Protein AF-F7T2Y5-F1 (afdb_monomer_lite)

Sequence (71 aa):
MTEPSTDNLIFRFWQLTGSQMRDIALELGLMTKDDLQVPPHERYRNALNVAKQKGLLVELAKHVEKLERKA

pLDDT: mean 90.13, std 8.72, range [44.62, 96.06]

Radius of gyration: 11.41 Å; chains: 1; bounding box: 28×27×33 Å

Foldseek 3Di:
DDQQDLPCLVVLLVVDDLVLNVVLLVVVVLDDPVLVVPDSVVSSVSSVVSCVVVVVSSVSSVSSVVVVVVD

InterPro domains:
  IPR045533 GTPase-associated adaptor domain [PF19976] (6-66)

Secondary structure (DSSP, 8-state):
-PPPP-TTHHHHHHTS-HHHHHHHHHHTTSS-SGGGGS-HHHHHHHHHHHHHHTT-HHHHHHHHHHHHTT-

Structure (mmCIF, N/CA/C/O backbone):
data_AF-F7T2Y5-F1
#
_entry.id   AF-F7T2Y5-F1
#
loop_
_atom_site.group_PDB
_atom_site.id
_atom_site.type_symbol
_atom_site.label_atom_id
_atom_site.label_alt_id
_atom_site.label_comp_id
_atom_site.label_asym_id
_atom_site.label_entity_id
_atom_site.label_seq_id
_atom_site.pdbx_PDB_ins_code
_atom_site.Cartn_x
_atom_site.Cartn_y
_atom_site.Cartn_z
_atom_site.occupancy
_atom_site.B_iso_or_equiv
_atom_site.auth_seq_id
_atom_site.auth_comp_id
_atom_site.auth_asym_id
_atom_site.auth_atom_id
_atom_site.pdbx_PDB_model_num
ATOM 1 N N . MET A 1 1 ? -1.230 10.981 18.641 1.00 44.62 1 MET A N 1
ATOM 2 C CA . MET A 1 1 ? -0.918 10.188 17.435 1.00 44.62 1 MET A CA 1
ATOM 3 C C . MET A 1 1 ? -1.419 10.984 16.255 1.00 44.62 1 MET A C 1
ATOM 5 O O . MET A 1 1 ? -2.607 11.260 16.210 1.00 44.62 1 MET A O 1
ATOM 9 N N . THR A 1 2 ? -0.522 11.431 15.385 1.00 62.72 2 THR A N 1
ATOM 10 C CA . THR A 1 2 ? -0.891 12.060 14.113 1.00 62.72 2 THR A CA 1
ATOM 11 C C . THR A 1 2 ? -1.452 10.968 13.205 1.00 62.72 2 THR A C 1
ATOM 13 O O . THR A 1 2 ? -0.889 9.871 13.175 1.00 62.72 2 THR A O 1
ATOM 16 N N . GLU A 1 3 ? -2.576 11.214 12.536 1.0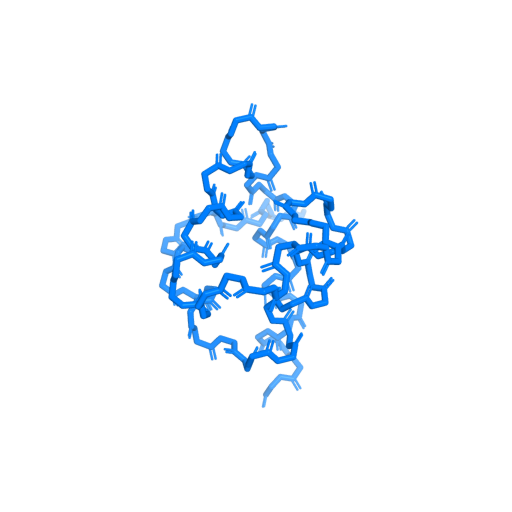0 70.88 3 GLU A N 1
ATOM 17 C CA . GLU A 1 3 ? -3.111 10.263 11.557 1.00 70.88 3 GLU A CA 1
ATOM 18 C C . GLU A 1 3 ? -2.093 10.040 10.421 1.00 70.88 3 GLU A C 1
ATOM 20 O O . GLU A 1 3 ? -1.379 10.985 10.067 1.00 70.88 3 GLU A O 1
ATOM 25 N N . PRO A 1 4 ? -1.988 8.815 9.866 1.00 78.25 4 PRO A N 1
ATOM 26 C CA . PRO A 1 4 ? -1.120 8.544 8.724 1.00 78.25 4 PRO A CA 1
ATOM 27 C C . PRO A 1 4 ? -1.485 9.463 7.560 1.00 78.25 4 PRO A C 1
ATOM 29 O O . PRO A 1 4 ? -2.653 9.530 7.167 1.00 78.25 4 PRO A O 1
ATOM 32 N N . SER A 1 5 ? -0.500 10.159 6.994 1.00 83.94 5 SER A N 1
ATOM 33 C CA . SER A 1 5 ? -0.781 11.091 5.903 1.00 83.94 5 SER A CA 1
ATOM 34 C C . SER A 1 5 ? -1.079 10.316 4.623 1.00 83.94 5 SER A C 1
ATOM 36 O O . SER A 1 5 ? -0.253 9.536 4.137 1.00 83.94 5 SER A O 1
ATOM 38 N N . THR A 1 6 ? -2.258 10.562 4.049 1.00 88.44 6 THR A N 1
ATOM 39 C CA . THR A 1 6 ? -2.627 10.085 2.710 1.00 88.44 6 THR A CA 1
ATOM 40 C C . THR A 1 6 ? -2.075 10.976 1.594 1.00 88.44 6 THR A C 1
ATOM 42 O O . THR A 1 6 ? -2.280 10.679 0.413 1.00 88.44 6 THR A O 1
ATOM 45 N N . ASP A 1 7 ? -1.369 12.057 1.934 1.00 88.88 7 ASP A N 1
ATOM 46 C CA . ASP A 1 7 ? -0.769 12.950 0.949 1.00 88.88 7 ASP A CA 1
ATOM 47 C C . ASP A 1 7 ? 0.338 12.226 0.192 1.00 88.88 7 ASP A C 1
ATOM 49 O O . ASP A 1 7 ? 1.157 11.497 0.764 1.00 88.88 7 ASP A O 1
ATOM 53 N N . ASN A 1 8 ? 0.350 12.413 -1.130 1.00 91.44 8 ASN A N 1
ATOM 54 C CA . ASN A 1 8 ? 1.285 11.754 -2.041 1.00 91.44 8 ASN A CA 1
ATOM 55 C C . ASN A 1 8 ? 1.330 10.220 -1.886 1.00 91.44 8 ASN A C 1
ATOM 57 O O . ASN A 1 8 ? 2.297 9.592 -2.318 1.00 91.44 8 ASN A O 1
ATOM 61 N N . LEU A 1 9 ? 0.287 9.600 -1.315 1.00 92.69 9 LEU A N 1
ATOM 62 C CA . LEU A 1 9 ? 0.261 8.168 -1.008 1.00 92.69 9 LEU A CA 1
ATOM 63 C C . LEU A 1 9 ? 0.532 7.307 -2.240 1.00 92.69 9 LEU A C 1
ATOM 65 O O . LEU A 1 9 ? 1.268 6.334 -2.154 1.00 92.69 9 LEU A O 1
ATOM 69 N N . ILE A 1 10 ? -0.019 7.691 -3.394 1.00 91.69 10 ILE A N 1
ATOM 70 C CA . ILE A 1 1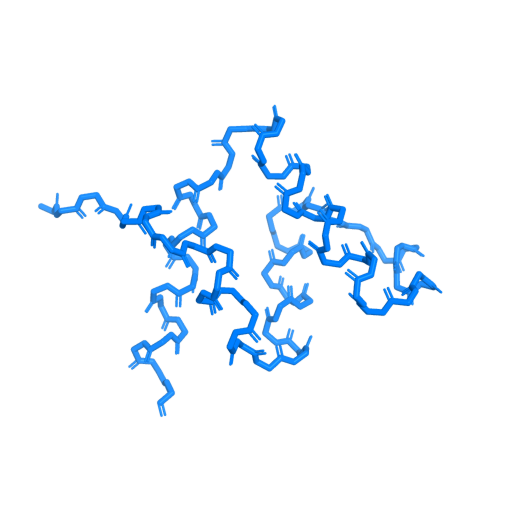0 ? 0.225 6.994 -4.660 1.00 91.69 10 ILE A CA 1
ATOM 71 C C . ILE A 1 10 ? 1.724 6.999 -4.970 1.00 91.69 10 ILE A C 1
ATOM 73 O O . ILE A 1 10 ? 2.308 5.938 -5.154 1.00 91.69 10 ILE A O 1
ATOM 77 N N . PHE A 1 11 ? 2.358 8.174 -4.983 1.00 92.56 11 PHE A N 1
ATOM 78 C CA . PHE A 1 11 ? 3.787 8.310 -5.270 1.00 92.56 11 PHE A CA 1
ATOM 79 C C . PHE A 1 11 ? 4.643 7.493 -4.296 1.00 92.56 11 PHE A C 1
ATOM 81 O O . PHE A 1 11 ? 5.500 6.730 -4.731 1.00 92.56 11 PHE A O 1
ATOM 88 N N . ARG A 1 12 ? 4.360 7.600 -2.995 1.00 94.19 12 ARG A N 1
ATOM 89 C CA . ARG A 1 12 ? 5.064 6.876 -1.928 1.00 94.19 12 ARG A CA 1
ATOM 90 C C . ARG A 1 12 ? 4.914 5.364 -2.056 1.00 94.19 12 ARG A C 1
ATOM 92 O O . ARG A 1 12 ? 5.894 4.635 -1.963 1.00 94.19 12 ARG A O 1
ATOM 99 N N . PHE A 1 13 ? 3.708 4.893 -2.361 1.00 93.62 13 PHE A N 1
ATOM 100 C CA . PHE A 1 13 ? 3.450 3.482 -2.630 1.00 93.62 13 PHE A CA 1
ATOM 101 C C . PHE A 1 13 ? 4.288 2.966 -3.809 1.00 93.62 13 PHE A C 1
ATOM 103 O O . PHE A 1 13 ? 4.869 1.891 -3.710 1.00 93.62 13 PHE A O 1
ATOM 110 N N . TRP A 1 14 ? 4.430 3.751 -4.884 1.00 93.19 14 TRP A N 1
ATOM 111 C CA . TRP A 1 14 ? 5.269 3.394 -6.038 1.00 93.19 14 TRP A CA 1
ATOM 112 C C . TRP A 1 14 ? 6.778 3.396 -5.758 1.00 93.19 14 TRP A C 1
ATOM 114 O O . TRP A 1 14 ? 7.522 2.816 -6.546 1.00 93.19 14 TRP A O 1
ATOM 124 N N . GLN A 1 15 ? 7.244 4.028 -4.676 1.00 93.88 15 GLN A N 1
ATOM 125 C CA . GLN A 1 15 ? 8.654 3.964 -4.264 1.00 93.88 15 GLN A CA 1
ATOM 126 C C . GLN A 1 15 ? 8.999 2.657 -3.535 1.00 93.88 15 GLN A C 1
ATOM 128 O O . GLN A 1 15 ? 10.174 2.342 -3.357 1.00 93.88 15 GLN A O 1
ATOM 133 N N . LEU A 1 16 ? 7.995 1.885 -3.111 1.00 93.12 16 LEU A N 1
ATOM 134 C CA . LEU A 1 16 ? 8.216 0.591 -2.479 1.00 93.12 16 LEU A CA 1
ATOM 135 C C . LEU A 1 16 ? 8.712 -0.445 -3.494 1.00 93.12 16 LEU A C 1
ATOM 137 O O . LEU A 1 16 ? 8.421 -0.395 -4.690 1.00 93.12 16 LEU A O 1
ATOM 141 N N . THR A 1 17 ? 9.423 -1.456 -3.001 1.00 93.25 17 THR A N 1
ATOM 142 C CA . THR A 1 17 ? 9.818 -2.597 -3.831 1.00 93.25 17 THR A CA 1
ATOM 143 C C . THR A 1 17 ? 8.592 -3.394 -4.285 1.00 93.25 17 THR A C 1
ATOM 145 O O . THR A 1 17 ? 7.558 -3.444 -3.614 1.00 93.25 17 THR A O 1
ATOM 148 N N . GLY A 1 18 ? 8.722 -4.109 -5.405 1.00 90.94 18 GLY A N 1
ATOM 149 C CA . GLY A 1 18 ? 7.649 -4.964 -5.921 1.00 90.94 18 GLY A CA 1
ATOM 150 C C . GLY A 1 18 ? 7.140 -6.012 -4.921 1.00 90.94 18 GLY A C 1
ATOM 151 O O . GLY A 1 18 ? 5.954 -6.330 -4.951 1.00 90.94 18 GLY A O 1
ATOM 152 N N . SER A 1 19 ? 7.997 -6.516 -4.020 1.00 92.31 19 SER A N 1
AT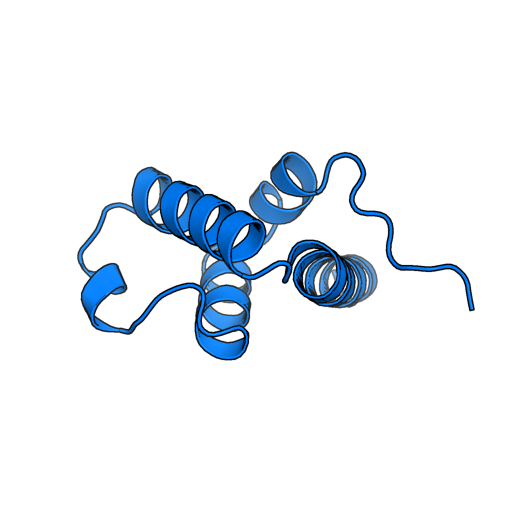OM 153 C CA . SER A 1 19 ? 7.568 -7.421 -2.941 1.00 92.31 19 SER A CA 1
ATOM 154 C C . SER A 1 19 ? 6.727 -6.684 -1.906 1.00 92.31 19 SER A C 1
ATOM 156 O O . SER A 1 19 ? 5.626 -7.120 -1.607 1.00 92.31 19 SER A O 1
ATOM 158 N N . GLN A 1 20 ? 7.200 -5.534 -1.423 1.00 94.81 20 GLN A N 1
ATOM 159 C CA . GLN A 1 20 ? 6.492 -4.728 -0.429 1.00 94.81 20 GL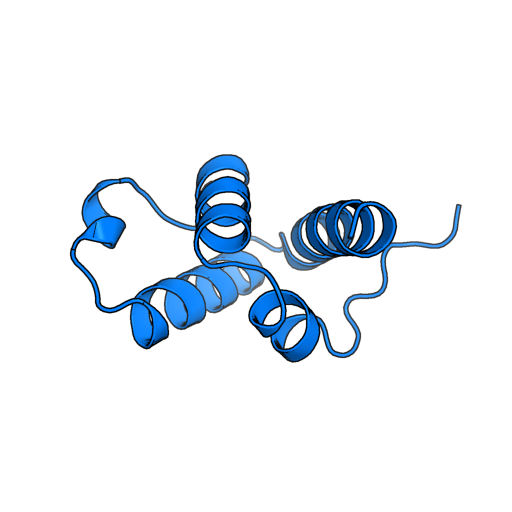N A CA 1
ATOM 160 C C . GLN A 1 20 ? 5.097 -4.309 -0.910 1.00 94.81 20 GLN A C 1
ATOM 162 O O . GLN A 1 20 ? 4.123 -4.466 -0.177 1.00 94.81 20 GLN A O 1
ATOM 167 N N . MET A 1 21 ? 4.986 -3.831 -2.155 1.00 94.25 21 MET A N 1
ATOM 168 C CA . MET A 1 21 ? 3.690 -3.474 -2.744 1.00 94.25 21 MET A CA 1
ATOM 169 C C . MET A 1 21 ? 2.739 -4.674 -2.809 1.00 94.25 21 MET A C 1
ATOM 171 O O . MET A 1 21 ? 1.561 -4.543 -2.474 1.00 94.25 21 MET A O 1
ATOM 175 N N . ARG A 1 22 ? 3.238 -5.847 -3.223 1.00 94.19 22 ARG A N 1
ATOM 176 C CA . ARG A 1 22 ? 2.449 -7.085 -3.281 1.00 94.19 22 ARG A CA 1
ATOM 177 C C . ARG A 1 22 ? 1.964 -7.491 -1.897 1.00 94.19 22 ARG A C 1
ATOM 179 O O . ARG A 1 22 ? 0.788 -7.799 -1.737 1.00 94.19 22 ARG A O 1
ATOM 186 N N . ASP A 1 23 ? 2.867 -7.504 -0.927 1.00 94.00 23 ASP A N 1
ATOM 187 C CA . ASP A 1 23 ? 2.589 -8.020 0.407 1.00 94.00 23 ASP A CA 1
ATOM 188 C C . ASP A 1 23 ? 1.535 -7.135 1.101 1.00 94.00 23 ASP A C 1
ATOM 190 O O . ASP A 1 23 ? 0.532 -7.661 1.576 1.00 94.00 23 ASP A O 1
ATOM 194 N N . ILE A 1 24 ? 1.656 -5.800 1.016 1.00 94.56 24 ILE A N 1
ATOM 195 C CA . ILE A 1 24 ? 0.638 -4.867 1.537 1.00 94.56 24 ILE A CA 1
ATOM 196 C C . ILE A 1 24 ? -0.707 -5.042 0.830 1.00 94.56 24 ILE A C 1
ATOM 198 O O . ILE A 1 24 ? -1.759 -5.049 1.470 1.00 94.56 24 ILE A O 1
ATOM 202 N N . ALA A 1 25 ? -0.702 -5.142 -0.499 1.00 94.56 25 ALA A N 1
ATOM 203 C CA . ALA A 1 25 ? -1.944 -5.218 -1.254 1.00 94.56 25 ALA A CA 1
ATOM 204 C C . ALA A 1 25 ? -2.695 -6.538 -1.027 1.00 94.56 25 ALA A C 1
ATOM 206 O O . ALA A 1 25 ? -3.925 -6.539 -1.048 1.00 94.56 25 ALA A O 1
ATOM 207 N N . LEU A 1 26 ? -1.981 -7.639 -0.776 1.00 94.25 26 LEU A N 1
ATOM 208 C CA . LEU A 1 26 ? -2.579 -8.900 -0.339 1.00 94.25 26 LEU A CA 1
ATOM 209 C C . LEU A 1 26 ? -3.079 -8.811 1.111 1.00 94.25 26 LEU A C 1
ATOM 211 O O . LEU A 1 26 ? -4.200 -9.232 1.383 1.00 94.25 26 LEU A O 1
ATOM 215 N N . GLU A 1 27 ? -2.291 -8.234 2.023 1.00 94.25 27 GLU A N 1
ATOM 216 C CA . GLU A 1 27 ? -2.642 -8.084 3.446 1.00 94.25 27 GLU A CA 1
ATOM 217 C C . GLU A 1 27 ? -3.908 -7.238 3.644 1.00 94.25 27 GLU A C 1
ATOM 219 O O . GLU A 1 27 ? -4.797 -7.605 4.409 1.00 94.25 27 GLU A O 1
ATOM 224 N N . LEU A 1 28 ? -4.042 -6.145 2.890 1.00 94.44 28 LEU A N 1
ATOM 225 C CA . LEU A 1 28 ? -5.218 -5.270 2.912 1.00 94.44 28 LEU A CA 1
ATOM 226 C C . LEU A 1 28 ? -6.376 -5.775 2.030 1.00 94.44 28 LEU A C 1
ATOM 228 O O . LEU A 1 28 ? -7.405 -5.103 1.912 1.00 94.44 28 LEU A O 1
ATOM 232 N N . GLY A 1 29 ? -6.226 -6.932 1.374 1.00 94.31 29 GLY A N 1
ATOM 233 C CA . GLY A 1 29 ? -7.236 -7.489 0.469 1.00 94.31 29 GLY A CA 1
ATOM 234 C C . GLY A 1 29 ? -7.591 -6.550 -0.690 1.00 94.31 29 GLY A C 1
ATOM 235 O O . GLY A 1 29 ? -8.751 -6.480 -1.110 1.00 94.31 29 GLY A O 1
ATOM 236 N N . LEU A 1 30 ? -6.613 -5.772 -1.159 1.00 94.25 30 LEU A N 1
ATOM 237 C CA . LEU A 1 30 ? -6.720 -4.872 -2.312 1.00 94.25 30 LEU A CA 1
ATOM 238 C C . LEU A 1 30 ? -6.544 -5.618 -3.634 1.00 94.25 30 LEU A C 1
ATOM 240 O O . LEU A 1 30 ? -6.991 -5.142 -4.672 1.00 94.25 30 LEU A O 1
ATOM 244 N N . MET A 1 31 ? -5.886 -6.773 -3.576 1.00 93.31 31 MET A N 1
ATOM 245 C CA . MET A 1 31 ? -5.740 -7.721 -4.670 1.00 93.31 31 MET A CA 1
ATOM 246 C C . MET A 1 31 ? -5.770 -9.153 -4.131 1.00 93.31 31 MET A C 1
ATOM 248 O O . MET A 1 31 ? -5.607 -9.395 -2.933 1.00 93.31 31 MET A O 1
ATOM 252 N N . THR A 1 32 ? -5.954 -10.103 -5.032 1.00 91.69 32 THR A N 1
ATOM 253 C CA . THR A 1 32 ? -5.908 -11.543 -4.796 1.00 91.69 32 THR A CA 1
ATOM 254 C C . THR A 1 32 ? -4.665 -12.154 -5.446 1.00 91.69 32 THR A C 1
ATOM 256 O O . THR A 1 32 ? -3.890 -11.479 -6.126 1.00 91.69 32 THR A O 1
ATOM 259 N N . LYS A 1 33 ? -4.446 -13.458 -5.244 1.00 88.50 33 LYS A N 1
ATOM 260 C CA . LYS A 1 33 ? -3.354 -14.172 -5.921 1.00 88.50 33 LYS A CA 1
ATOM 261 C C . LYS A 1 33 ? -3.571 -14.274 -7.434 1.00 88.50 33 LYS A C 1
ATOM 263 O O . LYS A 1 33 ? -2.587 -14.338 -8.163 1.00 88.50 33 LYS A O 1
ATOM 268 N N . ASP A 1 34 ? -4.816 -14.241 -7.900 1.00 88.69 34 ASP A N 1
ATOM 269 C CA . ASP A 1 34 ? -5.128 -14.319 -9.331 1.00 88.69 34 ASP A CA 1
ATOM 270 C C . ASP A 1 34 ? -4.741 -13.024 -10.058 1.00 88.69 34 ASP A C 1
ATOM 272 O O . ASP A 1 34 ? -4.242 -13.056 -11.184 1.00 88.69 34 ASP A O 1
ATOM 276 N N . ASP A 1 35 ? -4.809 -11.886 -9.362 1.00 87.56 35 ASP A N 1
ATOM 277 C CA . ASP A 1 35 ? -4.333 -10.592 -9.866 1.00 87.56 35 ASP A CA 1
ATOM 278 C C . ASP A 1 35 ? -2.810 -10.566 -10.105 1.00 87.56 35 ASP A C 1
ATOM 280 O O . ASP A 1 35 ? -2.287 -9.662 -10.762 1.00 87.56 35 ASP A O 1
ATOM 284 N N . LEU A 1 36 ? -2.066 -11.578 -9.632 1.00 85.62 36 LEU A N 1
ATOM 285 C CA . LEU A 1 36 ? -0.638 -11.723 -9.924 1.00 85.62 36 LEU A CA 1
ATOM 286 C C . LEU A 1 36 ? -0.349 -12.055 -11.397 1.00 85.62 36 LEU A C 1
ATOM 288 O O . LEU A 1 36 ? 0.806 -11.946 -11.811 1.00 85.62 36 LEU A O 1
ATOM 292 N N . GLN A 1 37 ? -1.366 -12.411 -12.185 1.00 89.25 37 GLN A N 1
ATOM 293 C CA . GLN A 1 37 ? -1.250 -12.584 -13.637 1.00 89.25 37 GLN A CA 1
ATOM 294 C C . GLN A 1 37 ? -1.285 -11.245 -14.393 1.00 89.25 37 GLN A C 1
ATOM 296 O O . GLN A 1 37 ? -0.798 -11.148 -15.517 1.00 89.25 37 GLN A O 1
ATOM 301 N N . VAL A 1 38 ? -1.821 -10.189 -13.771 1.00 90.50 38 VAL A N 1
ATOM 302 C CA . VAL A 1 38 ? -1.904 -8.846 -14.362 1.00 90.50 38 VAL A CA 1
ATOM 303 C C . VAL A 1 38 ? -0.520 -8.186 -14.340 1.00 90.50 38 VAL A C 1
ATOM 305 O O . VAL A 1 38 ? 0.196 -8.322 -13.336 1.00 90.50 38 VAL A O 1
ATOM 308 N N . PRO A 1 39 ? -0.119 -7.437 -15.386 1.00 90.50 39 PRO A N 1
ATOM 309 C CA . PRO A 1 39 ? 1.128 -6.682 -15.387 1.00 90.50 39 PRO A CA 1
ATOM 310 C C . PRO A 1 39 ? 1.276 -5.781 -14.146 1.00 90.50 39 PRO A C 1
ATOM 312 O O . PRO A 1 39 ? 0.294 -5.169 -13.719 1.00 90.50 39 PRO A O 1
ATOM 315 N N . PRO A 1 40 ? 2.487 -5.633 -13.568 1.00 86.00 40 PRO A N 1
ATOM 316 C CA . PRO A 1 40 ? 2.679 -4.928 -12.295 1.00 86.00 40 PRO A CA 1
ATOM 317 C C . PRO A 1 40 ? 2.099 -3.508 -12.257 1.00 86.00 40 PRO A C 1
ATOM 319 O O . PRO A 1 40 ? 1.501 -3.113 -11.259 1.00 86.00 40 PRO A O 1
ATOM 322 N N . HIS A 1 41 ? 2.238 -2.753 -13.351 1.00 87.25 41 HIS A N 1
ATOM 323 C CA . HIS A 1 41 ? 1.747 -1.377 -13.428 1.00 87.25 41 HIS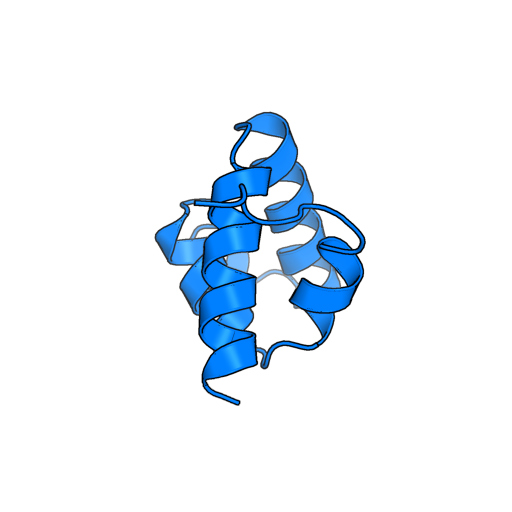 A CA 1
ATOM 324 C C . HIS A 1 41 ? 0.218 -1.299 -13.266 1.00 87.25 41 HIS A C 1
ATOM 326 O O . HIS A 1 41 ? -0.307 -0.467 -12.528 1.00 87.25 41 HIS A O 1
ATOM 332 N N . GLU A 1 42 ? -0.502 -2.197 -13.932 1.00 91.94 42 GLU A N 1
ATOM 333 C CA . GLU A 1 42 ? -1.959 -2.244 -13.920 1.00 91.94 42 GLU A CA 1
ATOM 334 C C . GLU A 1 42 ? -2.474 -2.867 -12.622 1.00 91.94 42 GLU A C 1
ATOM 336 O O . GLU A 1 42 ? -3.387 -2.333 -11.995 1.00 91.94 42 GLU A O 1
ATOM 341 N N . ARG A 1 43 ? -1.802 -3.918 -12.145 1.00 92.88 43 ARG A N 1
ATOM 342 C CA . ARG A 1 43 ? -2.105 -4.588 -10.878 1.00 92.88 43 ARG A CA 1
ATOM 343 C C . ARG A 1 43 ? -2.144 -3.612 -9.701 1.00 92.88 43 ARG A C 1
ATOM 345 O O . ARG A 1 43 ? -3.105 -3.599 -8.935 1.00 92.88 43 ARG A O 1
ATOM 352 N N . TYR A 1 44 ? -1.117 -2.775 -9.560 1.00 91.88 44 TYR A N 1
ATOM 353 C CA . TYR A 1 44 ? -1.027 -1.833 -8.443 1.00 91.88 44 TYR A CA 1
ATOM 354 C C . TYR A 1 44 ? -1.912 -0.600 -8.623 1.00 91.88 44 TYR A C 1
ATOM 356 O O . TYR A 1 44 ? -2.461 -0.096 -7.643 1.00 91.88 44 TYR A O 1
ATOM 364 N N . ARG A 1 45 ? -2.148 -0.164 -9.866 1.00 92.31 45 ARG A N 1
ATOM 365 C CA . ARG A 1 45 ? -3.180 0.840 -10.152 1.00 92.31 45 ARG A CA 1
ATOM 366 C C . ARG A 1 45 ? -4.565 0.350 -9.715 1.00 92.31 45 ARG A C 1
ATOM 368 O O . ARG A 1 45 ? -5.305 1.104 -9.084 1.00 92.31 45 ARG A O 1
ATOM 375 N N . ASN A 1 46 ? -4.894 -0.910 -9.995 1.00 93.12 46 ASN A N 1
ATOM 376 C CA . ASN A 1 46 ? -6.152 -1.525 -9.580 1.00 93.12 46 ASN A CA 1
ATOM 377 C C . ASN A 1 46 ? -6.238 -1.651 -8.054 1.00 93.12 46 ASN A C 1
ATOM 379 O O . ASN A 1 46 ? -7.244 -1.246 -7.477 1.00 93.12 46 ASN A O 1
ATOM 383 N N . ALA A 1 47 ? -5.166 -2.087 -7.386 1.00 94.38 47 ALA A N 1
ATOM 384 C CA . ALA A 1 47 ? -5.121 -2.161 -5.924 1.00 94.38 47 ALA A CA 1
ATOM 385 C C . ALA A 1 47 ? -5.379 -0.800 -5.248 1.00 94.38 47 ALA A C 1
ATOM 387 O O . ALA A 1 47 ? -6.140 -0.720 -4.283 1.00 94.38 47 ALA A O 1
ATOM 388 N N . LEU A 1 48 ? -4.809 0.289 -5.779 1.00 93.75 48 LEU A N 1
ATOM 389 C CA . LEU A 1 48 ? -5.058 1.649 -5.283 1.00 93.75 48 LEU A CA 1
ATOM 390 C C . LEU A 1 48 ? -6.520 2.081 -5.475 1.00 93.75 48 LEU A C 1
ATOM 392 O O . LEU A 1 48 ? -7.111 2.695 -4.583 1.00 93.75 48 LEU A O 1
ATOM 396 N N . ASN A 1 49 ? -7.129 1.729 -6.611 1.00 94.38 49 ASN A N 1
ATOM 397 C CA . ASN A 1 49 ? -8.551 1.984 -6.850 1.00 94.38 49 ASN A CA 1
ATOM 398 C C . ASN A 1 49 ? -9.435 1.207 -5.865 1.00 94.38 49 ASN A C 1
ATOM 400 O O . ASN A 1 49 ? -10.365 1.781 -5.296 1.00 94.38 49 ASN A O 1
ATOM 404 N N . VAL A 1 50 ? -9.118 -0.066 -5.612 1.00 95.00 50 VAL A N 1
ATOM 405 C CA . VAL A 1 50 ? -9.821 -0.896 -4.623 1.00 95.00 50 VAL A CA 1
ATOM 406 C C . VAL A 1 50 ? -9.664 -0.312 -3.219 1.00 95.00 50 VAL A C 1
ATOM 408 O O . VAL A 1 50 ? -10.645 -0.232 -2.482 1.00 95.00 50 VAL A O 1
ATOM 411 N N . ALA A 1 51 ? -8.474 0.175 -2.854 1.00 95.31 51 ALA A N 1
ATOM 412 C CA . ALA A 1 51 ? -8.244 0.819 -1.560 1.00 95.31 51 ALA A CA 1
ATOM 413 C C . ALA A 1 51 ? -9.131 2.052 -1.375 1.00 95.31 51 ALA A C 1
ATOM 415 O O . ALA A 1 51 ? -9.733 2.227 -0.317 1.00 95.31 51 ALA A O 1
ATOM 416 N N . LYS A 1 52 ? -9.267 2.876 -2.421 1.00 93.69 52 LYS A N 1
ATOM 417 C CA . LYS A 1 52 ? -10.175 4.027 -2.420 1.00 93.69 52 LYS A CA 1
ATOM 418 C C . LYS A 1 52 ? -11.636 3.600 -2.267 1.00 93.69 52 LYS A C 1
ATOM 420 O O . LYS A 1 52 ? -12.341 4.172 -1.445 1.00 93.69 52 LYS A O 1
ATOM 425 N N . GLN A 1 53 ? -12.082 2.593 -3.019 1.00 95.31 53 GLN A N 1
ATOM 426 C CA . GLN A 1 53 ? -13.462 2.094 -2.955 1.00 95.31 53 GLN A CA 1
ATOM 427 C C . GLN A 1 53 ? -13.810 1.490 -1.589 1.00 95.31 53 GLN A C 1
ATOM 429 O O . GLN A 1 53 ? -14.927 1.660 -1.113 1.00 95.31 53 GLN A O 1
ATOM 434 N N . LYS A 1 54 ? -12.849 0.820 -0.944 1.00 94.81 54 LYS A N 1
ATOM 435 C CA . LYS A 1 54 ? -13.013 0.212 0.383 1.00 94.81 54 LYS A CA 1
ATOM 436 C C . LYS A 1 54 ? -12.765 1.182 1.547 1.00 94.81 54 LYS A C 1
ATOM 438 O O . LYS A 1 54 ? -12.871 0.770 2.696 1.00 94.81 54 LYS A O 1
ATOM 443 N N . GLY A 1 55 ? -12.396 2.439 1.281 1.00 94.31 55 GLY A N 1
ATOM 444 C CA . GLY A 1 55 ? -12.038 3.403 2.329 1.00 94.31 55 GLY A CA 1
ATOM 445 C C . GLY A 1 55 ? -10.750 3.056 3.092 1.00 94.31 55 GLY A C 1
ATOM 446 O O . GLY A 1 55 ? -10.536 3.541 4.196 1.00 94.31 55 GLY A O 1
ATOM 447 N N . LEU A 1 56 ? -9.871 2.232 2.513 1.00 96.06 56 LEU A N 1
ATOM 448 C CA . LEU A 1 56 ? -8.653 1.710 3.149 1.00 96.06 56 LEU A CA 1
ATOM 449 C C . LEU A 1 56 ? -7.408 2.580 2.908 1.00 96.06 56 LEU A C 1
ATOM 451 O O . LEU A 1 56 ? -6.292 2.142 3.173 1.00 96.06 56 LEU A O 1
ATOM 455 N N . LEU A 1 57 ? -7.564 3.810 2.407 1.00 93.94 57 LEU A N 1
ATOM 456 C CA . LEU A 1 57 ? -6.429 4.688 2.085 1.00 93.94 57 LEU A CA 1
ATOM 457 C C . LEU A 1 57 ? -5.579 5.041 3.315 1.00 93.94 57 LEU A C 1
ATOM 459 O O . LEU A 1 57 ? -4.357 5.083 3.211 1.00 93.94 57 LEU A O 1
ATOM 463 N N . VAL A 1 58 ? -6.202 5.239 4.480 1.00 94.44 58 VAL A N 1
ATOM 464 C CA . VAL A 1 58 ? -5.485 5.534 5.734 1.00 94.44 58 VAL A CA 1
ATOM 465 C C . VAL A 1 58 ? -4.687 4.319 6.215 1.00 94.44 58 VAL A C 1
ATOM 467 O O . VAL A 1 58 ? -3.525 4.445 6.600 1.00 94.44 58 VAL A O 1
ATOM 470 N N . GLU A 1 59 ? -5.266 3.118 6.141 1.00 95.06 59 GLU A N 1
ATOM 471 C CA . GLU A 1 59 ? -4.550 1.886 6.495 1.00 95.06 59 GLU A CA 1
ATOM 472 C C . GLU A 1 59 ? -3.426 1.582 5.500 1.00 95.06 59 GLU A C 1
ATOM 474 O O . GLU A 1 59 ? -2.334 1.186 5.909 1.00 95.06 59 GLU A O 1
ATOM 479 N N . LEU A 1 60 ? -3.636 1.843 4.208 1.00 94.81 60 LEU A N 1
ATOM 480 C CA . LEU A 1 60 ? -2.577 1.767 3.207 1.00 94.81 60 LEU A CA 1
ATOM 481 C C . LEU A 1 60 ? -1.433 2.737 3.537 1.00 94.81 60 LEU A C 1
ATOM 483 O O . LEU A 1 60 ? -0.278 2.316 3.577 1.00 94.81 60 LEU A O 1
ATOM 487 N N . ALA A 1 61 ? -1.742 3.998 3.853 1.00 94.75 61 ALA A N 1
ATOM 488 C CA . ALA A 1 61 ? -0.747 4.992 4.258 1.00 94.75 61 ALA A CA 1
ATOM 489 C C . ALA A 1 61 ? 0.055 4.551 5.486 1.00 94.75 61 ALA A C 1
ATOM 491 O O . ALA A 1 61 ? 1.278 4.660 5.499 1.00 94.75 61 ALA A O 1
ATOM 492 N N . LYS A 1 62 ? -0.602 3.954 6.481 1.00 94.81 62 LYS A N 1
ATOM 493 C CA . LYS A 1 62 ? 0.057 3.404 7.670 1.00 94.81 62 LYS A CA 1
ATOM 494 C C . LYS A 1 62 ? 1.045 2.284 7.340 1.00 94.81 62 LYS A C 1
ATOM 496 O O . LYS A 1 62 ? 2.105 2.208 7.960 1.00 94.81 62 LYS A O 1
ATOM 501 N N . HIS A 1 63 ? 0.716 1.401 6.397 1.00 94.62 63 HIS A N 1
ATOM 502 C CA . HIS A 1 63 ? 1.634 0.344 5.959 1.00 94.62 63 HIS A CA 1
ATOM 503 C C . HIS A 1 63 ? 2.821 0.920 5.187 1.00 94.62 63 HIS A C 1
ATOM 505 O O . HIS A 1 63 ? 3.959 0.537 5.453 1.00 94.62 63 HIS A O 1
ATOM 511 N N . VAL A 1 64 ? 2.569 1.885 4.299 1.00 94.31 64 VAL A N 1
ATOM 512 C CA . VAL A 1 64 ? 3.617 2.594 3.553 1.00 94.31 64 VAL A CA 1
ATOM 513 C C . VAL A 1 64 ? 4.573 3.313 4.512 1.00 94.31 64 VAL A C 1
ATOM 515 O O . VAL A 1 64 ? 5.773 3.067 4.452 1.00 94.31 64 VAL A O 1
ATOM 518 N N . GLU A 1 65 ? 4.063 4.085 5.478 1.00 94.25 65 GLU A N 1
ATOM 519 C CA . GLU A 1 65 ? 4.887 4.763 6.495 1.00 94.25 65 GLU A CA 1
AT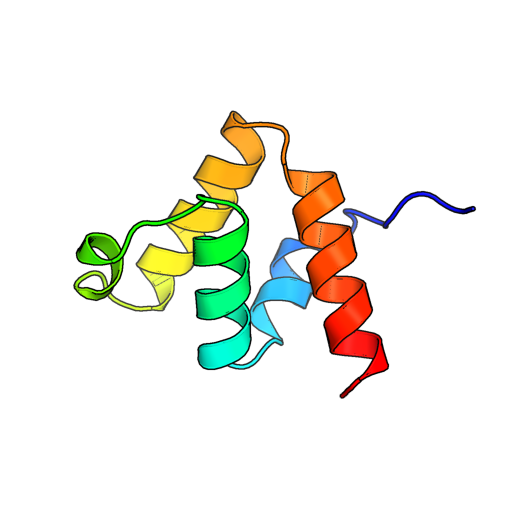OM 520 C C . GLU A 1 65 ? 5.761 3.795 7.298 1.00 94.25 65 GLU A C 1
ATOM 522 O O . GLU A 1 65 ? 6.913 4.095 7.612 1.00 94.25 65 GLU A O 1
ATOM 527 N N . LYS A 1 66 ? 5.228 2.623 7.660 1.00 92.56 66 LYS A N 1
ATOM 528 C CA . LYS A 1 66 ? 6.001 1.605 8.387 1.00 92.56 66 LYS A CA 1
ATOM 529 C C . LYS A 1 66 ? 7.175 1.079 7.567 1.00 92.56 66 LYS A C 1
ATOM 531 O O . LYS A 1 66 ? 8.201 0.747 8.154 1.00 92.56 66 LYS A O 1
ATOM 536 N N . LEU A 1 67 ? 7.010 0.947 6.254 1.00 91.69 67 LEU A N 1
ATOM 537 C CA . LEU A 1 67 ? 8.060 0.454 5.368 1.00 91.69 67 LEU A CA 1
ATOM 538 C C . LEU A 1 67 ? 9.083 1.535 5.042 1.00 91.69 67 LEU A C 1
ATOM 540 O O . LEU A 1 67 ? 10.270 1.236 5.050 1.00 91.69 67 LEU A O 1
ATOM 544 N N . GLU A 1 68 ? 8.648 2.779 4.850 1.00 88.69 68 GLU A N 1
ATOM 545 C CA . GLU A 1 68 ? 9.545 3.926 4.668 1.00 88.69 68 GLU A CA 1
ATOM 546 C C . GLU A 1 68 ? 10.471 4.123 5.873 1.00 88.69 68 GLU A C 1
ATOM 548 O O . GLU A 1 68 ? 11.638 4.437 5.702 1.00 88.69 68 GLU A O 1
ATOM 553 N N . ARG A 1 69 ? 9.984 3.889 7.099 1.00 84.94 69 ARG A N 1
ATOM 554 C CA . ARG A 1 69 ? 10.811 3.962 8.319 1.00 84.94 69 ARG A CA 1
ATOM 555 C C . ARG A 1 69 ? 11.790 2.795 8.484 1.00 84.94 69 ARG A C 1
ATOM 557 O O . ARG A 1 69 ? 12.642 2.855 9.365 1.00 84.94 69 ARG A O 1
ATOM 564 N N . LYS A 1 70 ? 11.599 1.703 7.739 1.00 74.75 70 LYS A N 1
ATOM 565 C CA . LYS A 1 70 ? 12.442 0.497 7.790 1.00 74.75 70 LYS A CA 1
ATOM 566 C C . LYS A 1 70 ? 13.441 0.413 6.631 1.00 74.75 70 LYS A C 1
ATOM 568 O O . LYS A 1 70 ? 14.300 -0.464 6.682 1.00 74.75 70 LYS A O 1
ATOM 573 N N . ALA A 1 71 ? 13.271 1.240 5.602 1.00 58.91 71 ALA A N 1
ATOM 574 C CA . ALA A 1 71 ? 14.170 1.366 4.459 1.00 58.91 71 ALA A CA 1
ATOM 575 C C . ALA A 1 71 ? 15.334 2.306 4.795 1.00 58.91 71 ALA A C 1
ATOM 577 O O . ALA A 1 71 ? 16.439 2.046 4.273 1.00 58.91 71 ALA A O 1
#

Organism: NCBI:txid1003200